Protein AF-A0A0G1YX49-F1 (afdb_monomer)

Foldseek 3Di:
DPPDPPDDDDKDKDWAADQVVVVVVVVVCVVVVHDFPDKDSWDKDAAPDDDVNDRITTIIMTD

Nearest PDB structures (foldseek):
  7os7-assembly1_B  TM=8.001E-01  e=1.066E-01  Thermus thermophilus HB8
  2bxj-assembly2_B  TM=7.357E-01  e=9.376E-02  Thermus thermophilus
  1cqn-assembly2_B  TM=7.270E-01  e=9.997E-02  Thermus thermophilus
  6i6u-assembly1_A  TM=6.936E-01  e=1.066E-01  Thermus thermophilus HB8
  2bop-assembly1_A-2  TM=4.693E-01  e=2.998E+00  Deltapapillomavirus 4

Second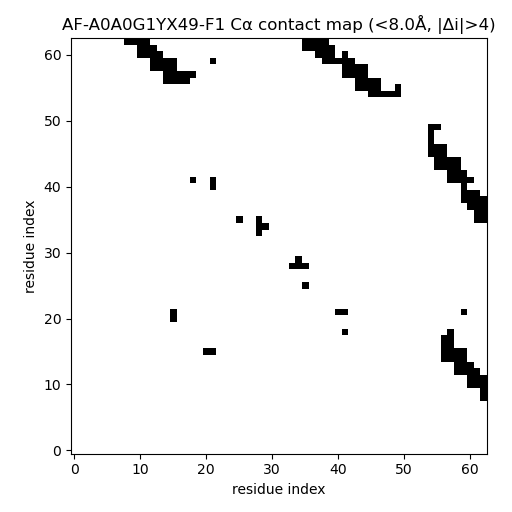ary structure (DSSP, 8-state):
-----------EEEEESSTTHHHHHHHHHHHTT---S-EEEEEEEEEEEEETTEEEEEEEEE-

Solvent-accessible surface area (backbone atoms only — not comparable to full-atom values): 3968 Å² total; per-residue (Å²): 131,87,75,73,82,79,81,77,89,62,76,48,78,49,78,26,91,49,78,75,50,53,61,57,53,55,49,52,40,46,74,69,74,45,76,78,83,43,76,51,96,44,53,79,42,76,45,99,59,66,57,97,83,35,52,55,33,23,43,32,41,38,50

Sequence (63 aa):
MDTEPRTKEYEIAFLLRDEKGLDLVREAVRRGEGEIILENPGERITLAYKIEKESAAHFGYFH

Structure (mmCIF, N/CA/C/O backbone):
data_AF-A0A0G1YX49-F1
#
_entry.id   AF-A0A0G1YX49-F1
#
loop_
_atom_site.group_PDB
_atom_site.id
_atom_site.type_symbol
_atom_site.label_atom_id
_atom_site.label_alt_id
_atom_site.label_comp_id
_atom_site.label_asym_id
_atom_site.label_entity_id
_atom_site.label_seq_id
_atom_site.pdbx_PDB_ins_code
_atom_site.Cartn_x
_atom_site.Cartn_y
_atom_site.Cartn_z
_atom_site.occupancy
_atom_site.B_iso_or_equiv
_atom_site.auth_seq_id
_atom_site.auth_comp_id
_atom_site.auth_asym_id
_atom_site.auth_atom_id
_atom_site.pdbx_PDB_model_num
ATOM 1 N N . MET A 1 1 ? 29.399 -8.697 -24.478 1.00 41.47 1 MET A N 1
ATOM 2 C CA . MET A 1 1 ? 28.247 -9.385 -23.868 1.00 41.47 1 MET A CA 1
ATOM 3 C C . MET A 1 1 ? 27.366 -8.294 -23.308 1.00 41.47 1 MET A C 1
ATOM 5 O O . MET A 1 1 ? 27.734 -7.718 -22.294 1.00 41.47 1 MET A O 1
ATOM 9 N N . ASP A 1 2 ? 26.301 -7.949 -24.029 1.00 47.16 2 ASP A N 1
ATOM 10 C CA . ASP A 1 2 ? 25.227 -7.110 -23.499 1.00 47.16 2 ASP A CA 1
ATOM 11 C C . ASP A 1 2 ? 24.615 -7.842 -22.307 1.00 47.16 2 ASP A C 1
ATOM 13 O O . ASP A 1 2 ? 24.022 -8.909 -22.453 1.00 47.16 2 ASP A O 1
ATOM 17 N N . THR A 1 3 ? 24.839 -7.329 -21.104 1.00 56.19 3 THR A N 1
ATOM 18 C CA . THR A 1 3 ? 24.045 -7.726 -19.948 1.00 56.19 3 THR A CA 1
ATOM 19 C C . THR A 1 3 ? 22.727 -6.985 -20.063 1.00 56.19 3 THR A C 1
ATOM 21 O O . THR A 1 3 ? 22.675 -5.798 -19.740 1.00 56.19 3 THR A O 1
ATOM 24 N N . GLU A 1 4 ? 21.685 -7.662 -20.548 1.00 63.50 4 GLU A N 1
ATOM 25 C CA . GLU A 1 4 ? 20.315 -7.165 -20.411 1.00 63.50 4 GLU A CA 1
ATOM 26 C C . GLU A 1 4 ? 20.094 -6.723 -18.955 1.00 63.50 4 GLU A C 1
ATOM 28 O O . GLU A 1 4 ? 20.518 -7.433 -18.027 1.00 63.50 4 GLU A O 1
ATOM 33 N N . PRO A 1 5 ? 19.488 -5.545 -18.722 1.00 60.78 5 PRO A N 1
ATOM 34 C CA . PRO A 1 5 ? 19.159 -5.123 -17.374 1.00 60.78 5 PRO A CA 1
ATOM 35 C C . PRO A 1 5 ? 18.266 -6.199 -16.761 1.00 60.78 5 PRO A C 1
ATOM 37 O O . PRO A 1 5 ? 17.197 -6.509 -17.278 1.00 60.78 5 PRO A O 1
ATOM 40 N N . ARG A 1 6 ? 18.729 -6.813 -15.668 1.00 72.62 6 ARG A N 1
ATOM 41 C CA . ARG A 1 6 ? 17.918 -7.763 -14.906 1.00 72.62 6 ARG A CA 1
ATOM 42 C C . ARG A 1 6 ? 16.817 -6.981 -14.207 1.00 72.62 6 ARG A C 1
ATOM 44 O O . ARG A 1 6 ? 17.015 -6.516 -13.083 1.00 72.62 6 ARG A O 1
ATOM 51 N N . THR A 1 7 ? 15.682 -6.831 -14.877 1.00 82.50 7 THR A N 1
ATOM 52 C CA . THR A 1 7 ? 14.436 -6.407 -14.250 1.00 82.50 7 THR A CA 1
ATOM 53 C C . THR A 1 7 ? 14.136 -7.384 -13.120 1.00 82.50 7 THR A C 1
ATOM 55 O O . THR A 1 7 ? 14.245 -8.602 -13.281 1.00 82.50 7 THR A O 1
ATOM 58 N N . LYS A 1 8 ? 13.858 -6.842 -11.938 1.00 90.81 8 LYS A N 1
ATOM 59 C CA . LYS A 1 8 ? 13.453 -7.627 -10.777 1.00 90.81 8 LYS A CA 1
ATOM 60 C C . LYS A 1 8 ? 11.986 -7.360 -10.537 1.00 90.81 8 LYS A C 1
ATOM 62 O O . LYS A 1 8 ? 11.586 -6.203 -10.460 1.00 90.81 8 LYS A O 1
ATOM 67 N N . GLU A 1 9 ? 11.236 -8.433 -10.397 1.00 93.25 9 GLU A N 1
ATOM 68 C CA . GLU A 1 9 ? 9.837 -8.377 -10.016 1.00 93.25 9 GLU A CA 1
ATOM 69 C C . GLU A 1 9 ? 9.728 -8.348 -8.493 1.00 93.25 9 GLU A C 1
ATOM 71 O O . GLU A 1 9 ? 10.513 -8.989 -7.782 1.00 93.25 9 GLU A O 1
ATOM 76 N N . TYR A 1 10 ? 8.765 -7.579 -8.001 1.00 94.62 10 TYR A N 1
ATOM 77 C CA . TYR A 1 10 ? 8.484 -7.445 -6.582 1.00 94.62 10 TYR A CA 1
ATOM 78 C C . TYR A 1 10 ? 6.986 -7.543 -6.349 1.00 94.62 10 TYR A C 1
ATOM 80 O O . TYR A 1 10 ? 6.181 -7.322 -7.245 1.00 94.62 10 TYR A O 1
ATOM 88 N N . GLU A 1 11 ? 6.625 -7.857 -5.116 1.00 94.88 11 GLU A N 1
ATOM 89 C CA . GLU A 1 11 ? 5.257 -7.751 -4.640 1.00 94.88 11 GLU A CA 1
ATOM 90 C C . GLU A 1 11 ? 5.254 -6.802 -3.448 1.00 94.88 11 GLU A C 1
ATOM 92 O O . GLU A 1 11 ? 6.054 -6.944 -2.517 1.00 94.88 11 GLU A O 1
ATOM 97 N N . ILE A 1 12 ? 4.371 -5.809 -3.481 1.00 94.56 12 ILE A N 1
ATOM 98 C CA . ILE A 1 12 ? 4.269 -4.781 -2.451 1.00 94.56 12 ILE A CA 1
ATOM 99 C C . ILE A 1 12 ? 2.849 -4.799 -1.906 1.00 94.56 12 ILE A C 1
ATOM 101 O O . ILE A 1 12 ? 1.922 -4.296 -2.534 1.00 94.56 12 ILE A O 1
ATOM 105 N N . ALA A 1 13 ? 2.693 -5.347 -0.705 1.00 94.94 13 ALA A N 1
ATOM 106 C CA . ALA A 1 13 ? 1.454 -5.297 0.056 1.00 94.94 13 ALA A CA 1
ATOM 107 C C . ALA A 1 13 ? 1.522 -4.176 1.102 1.00 94.94 13 ALA A C 1
ATOM 109 O O . ALA A 1 13 ? 2.515 -4.044 1.821 1.00 94.94 13 ALA A O 1
ATOM 110 N N . PHE A 1 14 ? 0.468 -3.369 1.204 1.00 94.88 14 PHE A N 1
ATOM 111 C CA . PHE A 1 14 ? 0.439 -2.210 2.094 1.00 94.88 14 PHE A CA 1
ATOM 112 C C . PHE A 1 14 ? -0.958 -1.946 2.663 1.00 94.88 14 PHE A C 1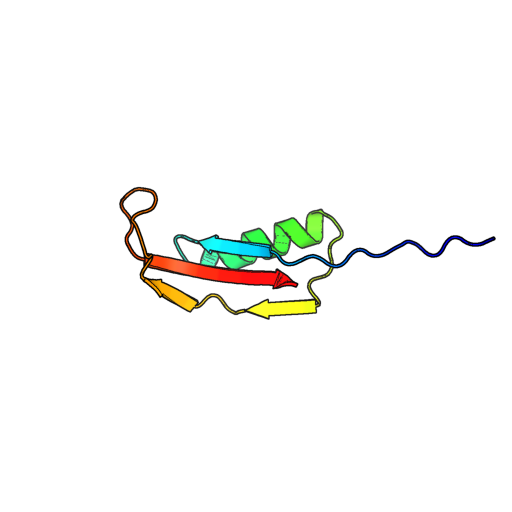
ATOM 114 O O . PHE A 1 14 ? -1.975 -2.395 2.136 1.00 94.88 14 PHE A O 1
ATOM 121 N N . LEU A 1 15 ? -0.996 -1.207 3.7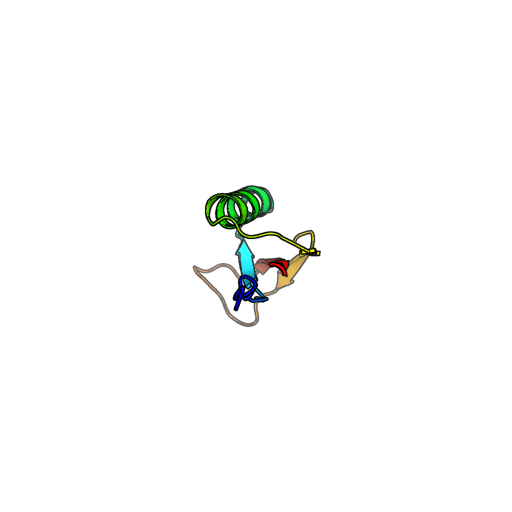73 1.00 95.44 15 LEU A N 1
ATOM 122 C CA . LEU A 1 15 ? -2.224 -0.782 4.440 1.00 95.44 15 LEU A CA 1
ATOM 123 C C . LEU A 1 15 ? -2.322 0.739 4.415 1.00 95.44 15 LEU A C 1
ATOM 125 O O . LEU A 1 15 ? -1.371 1.437 4.770 1.00 95.44 15 LEU A O 1
ATOM 129 N N . LEU A 1 16 ? -3.490 1.245 4.041 1.00 94.00 16 LEU A N 1
ATOM 130 C CA . LEU A 1 16 ? -3.803 2.665 4.000 1.00 94.00 16 LEU A CA 1
ATOM 131 C C . LEU A 1 16 ? -4.933 2.984 4.973 1.00 94.00 16 LEU A C 1
ATOM 133 O O . LEU A 1 16 ? -5.880 2.211 5.145 1.00 94.00 16 LEU A O 1
ATOM 137 N N . ARG A 1 17 ? -4.855 4.161 5.597 1.00 91.00 17 ARG A N 1
ATOM 138 C CA . ARG A 1 17 ? -5.948 4.674 6.431 1.00 91.00 17 ARG A CA 1
ATOM 139 C C . ARG A 1 17 ? -7.179 5.017 5.584 1.00 91.00 17 ARG A C 1
ATOM 141 O O . ARG A 1 17 ? -8.301 4.767 6.022 1.00 91.00 17 ARG A O 1
ATOM 148 N N . ASP A 1 18 ? -6.959 5.558 4.388 1.00 89.31 18 ASP A N 1
ATOM 149 C CA . ASP A 1 18 ? -7.987 5.952 3.426 1.00 89.31 18 ASP A CA 1
ATOM 150 C C . ASP A 1 18 ? -7.556 5.647 1.979 1.00 89.31 18 ASP A C 1
ATOM 152 O O . ASP A 1 18 ? -6.382 5.399 1.703 1.00 89.31 18 ASP A O 1
ATOM 156 N N . GLU A 1 19 ? -8.519 5.671 1.056 1.00 85.12 19 GLU A N 1
ATOM 157 C CA . GLU A 1 19 ? -8.316 5.353 -0.367 1.00 85.12 19 GLU A CA 1
ATOM 158 C C . GLU A 1 19 ? -7.395 6.346 -1.090 1.00 85.12 19 GLU A C 1
ATOM 160 O O . GLU A 1 19 ? -6.731 5.974 -2.055 1.00 85.12 19 GLU A O 1
ATOM 165 N N . LYS A 1 20 ? -7.282 7.595 -0.611 1.00 86.88 20 LYS A N 1
ATOM 166 C CA . LYS A 1 20 ? -6.428 8.615 -1.249 1.00 86.88 20 LYS A CA 1
ATOM 167 C C . LYS A 1 20 ? -4.947 8.276 -1.119 1.00 86.88 20 LYS A C 1
ATOM 169 O O . LYS A 1 20 ? -4.132 8.757 -1.902 1.00 86.88 20 LYS A O 1
ATOM 174 N N . GLY A 1 21 ? -4.589 7.435 -0.149 1.00 90.50 21 GLY A N 1
ATOM 175 C CA . GLY A 1 21 ? -3.232 6.928 0.001 1.00 90.50 21 GLY A CA 1
ATOM 176 C C . GLY A 1 21 ? -2.743 6.113 -1.201 1.00 90.50 21 GLY A C 1
ATOM 177 O O . GLY A 1 21 ? -1.536 6.052 -1.418 1.00 90.50 21 GLY A O 1
ATOM 178 N N . LEU A 1 22 ? -3.640 5.528 -2.004 1.00 90.38 22 LEU A N 1
ATOM 179 C CA . LEU A 1 22 ? -3.269 4.646 -3.113 1.00 90.38 22 LEU A CA 1
ATOM 180 C C . LEU A 1 22 ? -2.487 5.394 -4.195 1.00 90.38 22 LEU A C 1
ATOM 182 O O . LEU A 1 22 ? -1.444 4.922 -4.651 1.00 90.38 22 LEU A O 1
ATOM 186 N N . ASP A 1 23 ? -2.937 6.603 -4.532 1.00 91.94 23 ASP A N 1
ATOM 187 C CA . ASP A 1 23 ? -2.261 7.461 -5.505 1.00 91.94 23 ASP A CA 1
ATOM 188 C C . ASP A 1 23 ? -0.842 7.820 -5.043 1.00 91.94 23 ASP A C 1
ATOM 190 O O . ASP A 1 23 ? 0.091 7.802 -5.846 1.00 91.94 23 ASP A O 1
ATOM 194 N N . LEU A 1 24 ? -0.643 8.037 -3.736 1.00 93.56 24 LEU A N 1
ATOM 195 C CA . LEU A 1 24 ? 0.674 8.333 -3.162 1.00 93.56 24 LEU A CA 1
ATOM 196 C C . LEU A 1 24 ? 1.640 7.150 -3.278 1.00 93.56 24 LEU A C 1
ATOM 198 O O . LEU A 1 24 ? 2.823 7.351 -3.565 1.00 93.56 24 LEU A O 1
ATOM 202 N N . VAL A 1 25 ? 1.162 5.918 -3.069 1.00 93.81 25 VAL A N 1
ATOM 203 C CA . VAL A 1 25 ? 1.996 4.719 -3.249 1.00 93.81 25 VAL A CA 1
ATOM 204 C C . VAL A 1 25 ? 2.323 4.531 -4.732 1.00 93.81 25 VAL A C 1
ATOM 206 O O . VAL A 1 25 ? 3.479 4.275 -5.070 1.00 93.81 25 VAL A O 1
ATOM 209 N N . ARG A 1 26 ? 1.350 4.741 -5.631 1.00 93.69 26 ARG A N 1
ATOM 210 C CA . ARG A 1 26 ? 1.556 4.641 -7.086 1.00 93.69 26 ARG A CA 1
ATOM 211 C C . ARG A 1 26 ? 2.617 5.630 -7.574 1.00 93.69 26 ARG A C 1
ATOM 213 O O . ARG A 1 26 ? 3.513 5.269 -8.336 1.00 93.69 26 ARG A O 1
ATOM 220 N N . GLU A 1 27 ? 2.552 6.873 -7.104 1.00 94.88 27 GLU A N 1
ATOM 221 C CA . GLU A 1 27 ? 3.570 7.889 -7.378 1.00 94.88 27 GLU A CA 1
ATOM 222 C C . GLU A 1 27 ? 4.941 7.507 -6.815 1.00 94.88 27 GLU A C 1
ATOM 224 O O . GLU A 1 27 ? 5.955 7.735 -7.473 1.00 94.88 27 GLU A O 1
ATOM 229 N N . ALA A 1 28 ? 4.998 6.918 -5.617 1.00 95.31 28 ALA A N 1
ATOM 230 C CA . ALA A 1 28 ? 6.257 6.497 -5.014 1.00 95.31 28 ALA A CA 1
ATOM 231 C C . ALA A 1 28 ? 6.965 5.412 -5.840 1.00 95.31 28 ALA A C 1
ATOM 233 O O . ALA A 1 28 ? 8.169 5.537 -6.062 1.00 95.31 28 ALA A O 1
ATOM 234 N N . VAL A 1 29 ? 6.231 4.412 -6.345 1.00 94.88 29 VAL A N 1
ATOM 235 C CA . VAL A 1 29 ? 6.793 3.372 -7.227 1.00 94.88 29 VAL A CA 1
ATOM 236 C C . VAL A 1 29 ? 7.317 3.989 -8.524 1.00 94.88 29 VAL A C 1
ATOM 238 O O . VAL A 1 29 ? 8.469 3.764 -8.887 1.00 94.88 29 VAL A O 1
ATOM 241 N N . ARG A 1 30 ? 6.526 4.858 -9.166 1.00 94.38 30 ARG A N 1
ATOM 242 C CA . ARG A 1 30 ? 6.926 5.539 -10.410 1.00 94.38 30 ARG A CA 1
ATOM 243 C C . ARG A 1 30 ? 8.154 6.432 -10.235 1.00 94.38 30 ARG A C 1
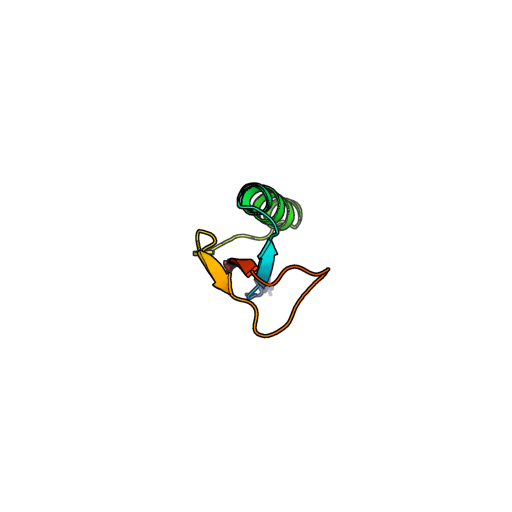ATOM 245 O O . ARG A 1 30 ? 9.015 6.460 -11.107 1.00 94.38 30 ARG A O 1
ATOM 252 N N . ARG A 1 31 ? 8.268 7.151 -9.110 1.00 96.38 31 ARG A N 1
ATOM 253 C CA . ARG A 1 31 ? 9.468 7.949 -8.785 1.00 96.38 31 ARG A CA 1
ATOM 254 C C . ARG A 1 31 ? 10.713 7.089 -8.586 1.00 96.38 31 ARG A C 1
ATOM 256 O O . ARG A 1 31 ? 11.811 7.587 -8.792 1.00 96.38 31 ARG A O 1
ATOM 263 N N . GLY A 1 32 ? 10.540 5.838 -8.166 1.00 93.69 32 GLY A N 1
ATOM 264 C CA . GLY A 1 32 ? 11.610 4.848 -8.081 1.00 93.69 32 GLY A CA 1
ATOM 265 C C . GLY A 1 32 ? 11.903 4.140 -9.403 1.00 93.69 32 GLY A C 1
ATOM 266 O O . GLY A 1 32 ? 12.588 3.124 -9.372 1.00 93.69 32 GLY A O 1
ATOM 267 N N . GLU A 1 33 ? 11.361 4.630 -10.526 1.00 92.88 33 GLU A N 1
ATOM 268 C CA . GLU A 1 33 ? 11.470 4.012 -11.857 1.00 92.88 33 GLU A CA 1
ATOM 269 C C . GLU A 1 33 ? 10.887 2.586 -11.916 1.00 92.88 33 GLU A C 1
ATOM 271 O O . GLU A 1 33 ? 11.205 1.807 -12.811 1.00 92.88 33 GLU A O 1
ATOM 276 N N . GLY A 1 34 ? 10.011 2.242 -10.965 1.00 92.62 34 GLY A N 1
ATOM 27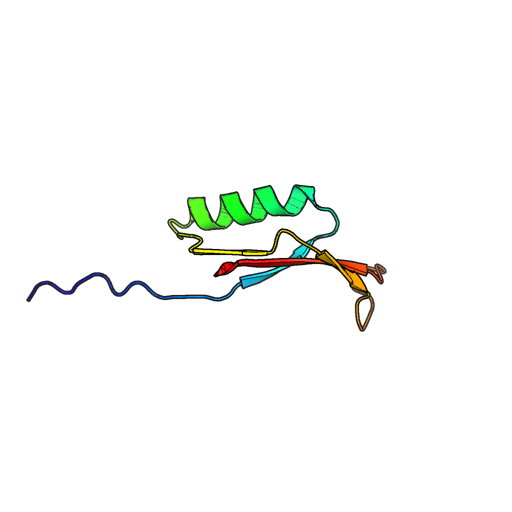7 C CA . GLY A 1 34 ? 9.271 0.988 -10.959 1.00 92.62 34 GLY A CA 1
ATOM 278 C C . GLY A 1 34 ? 8.060 1.044 -11.886 1.00 92.62 34 GLY A C 1
ATOM 279 O O . GLY A 1 34 ? 7.333 2.043 -11.937 1.00 92.62 34 GLY A O 1
ATOM 280 N N . GLU A 1 35 ? 7.823 -0.056 -12.587 1.00 94.19 35 GLU A N 1
ATOM 281 C CA . GLU A 1 35 ? 6.605 -0.297 -13.351 1.00 94.19 35 GLU A CA 1
ATOM 282 C C . GLU A 1 35 ? 5.632 -1.119 -12.501 1.00 94.19 35 GLU A C 1
ATOM 284 O O . GLU A 1 35 ? 6.052 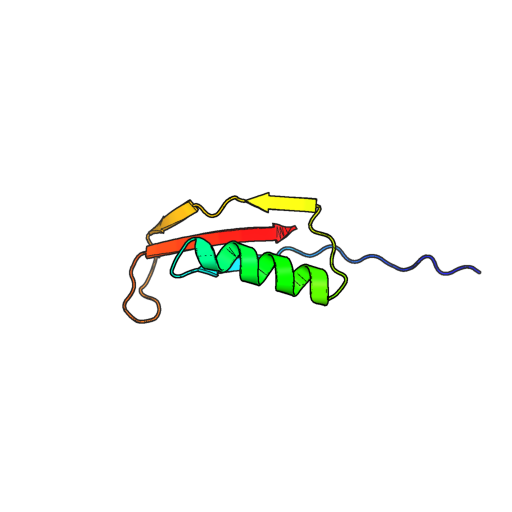-2.043 -11.812 1.00 94.19 35 GLU A O 1
ATOM 289 N N . ILE A 1 36 ? 4.346 -0.758 -12.527 1.00 94.38 36 ILE A N 1
ATOM 290 C CA . ILE A 1 36 ? 3.281 -1.525 -11.869 1.00 94.38 36 ILE A CA 1
ATOM 291 C C . ILE A 1 36 ? 2.562 -2.302 -12.963 1.00 94.38 36 ILE A C 1
ATOM 293 O O . ILE A 1 36 ? 1.918 -1.700 -13.826 1.00 94.38 36 ILE A O 1
ATOM 297 N N . ILE A 1 37 ? 2.676 -3.622 -12.916 1.0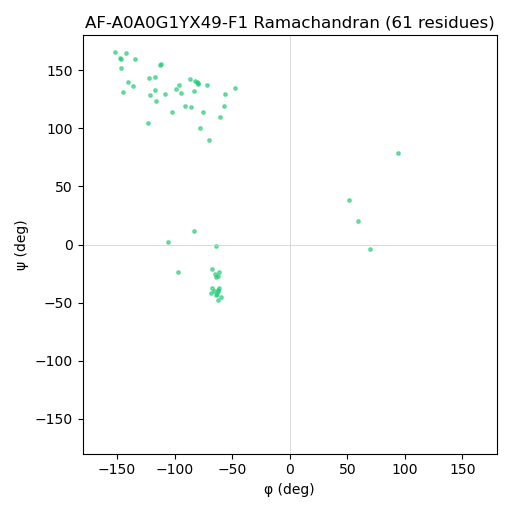0 94.62 37 ILE A N 1
AT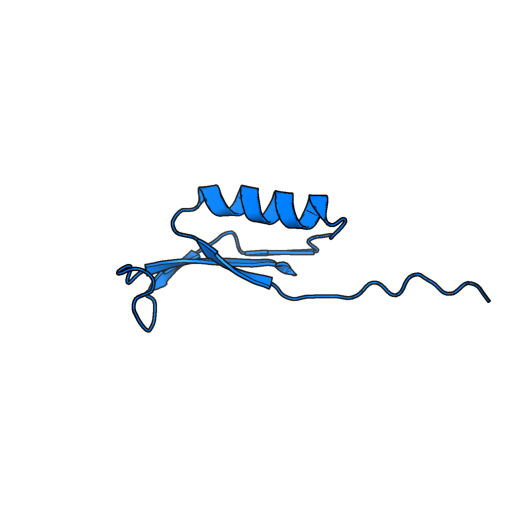OM 298 C CA . ILE A 1 37 ? 2.073 -4.557 -13.866 1.00 94.62 37 ILE A CA 1
ATOM 299 C C . ILE A 1 37 ? 0.751 -5.130 -13.348 1.00 94.62 37 ILE A C 1
ATOM 301 O O . ILE A 1 37 ? -0.105 -5.507 -14.150 1.00 94.62 37 ILE A O 1
ATOM 305 N N . LEU A 1 38 ? 0.536 -5.145 -12.026 1.00 92.81 38 LEU A N 1
ATOM 306 C CA . LEU A 1 38 ? -0.748 -5.499 -11.415 1.00 92.81 38 LEU A CA 1
ATOM 307 C C . LEU A 1 38 ? -1.062 -4.598 -10.221 1.00 92.81 38 LEU A C 1
ATOM 309 O O . LEU A 1 38 ? -0.206 -4.318 -9.387 1.00 92.81 38 LEU A O 1
ATOM 313 N N . GLU A 1 39 ? -2.327 -4.205 -10.097 1.00 93.94 39 GLU A N 1
ATOM 314 C CA . GLU A 1 39 ? -2.816 -3.380 -8.996 1.00 93.94 39 GLU A CA 1
ATOM 315 C C . GLU A 1 39 ? -4.155 -3.909 -8.464 1.00 93.94 39 GLU A C 1
ATOM 317 O O . GLU A 1 39 ? -5.062 -4.234 -9.233 1.00 93.94 39 GLU A O 1
ATOM 322 N N . ASN A 1 40 ? -4.291 -3.956 -7.135 1.00 88.50 40 ASN A N 1
ATOM 323 C CA . ASN A 1 40 ? -5.581 -4.091 -6.460 1.00 88.50 40 ASN A CA 1
ATOM 324 C C . ASN A 1 40 ? -6.113 -2.688 -6.090 1.00 88.50 40 ASN A C 1
ATOM 326 O O . ASN A 1 40 ? -5.375 -1.931 -5.456 1.00 88.50 40 ASN A O 1
ATOM 330 N N . PRO A 1 41 ? -7.377 -2.344 -6.416 1.00 77.62 41 PRO A N 1
ATOM 331 C CA . PRO A 1 41 ? -7.959 -1.019 -6.174 1.00 77.62 41 PRO A CA 1
ATOM 332 C C . PRO A 1 41 ? -8.100 -0.605 -4.696 1.00 77.62 41 PRO A C 1
ATOM 334 O O . PRO A 1 41 ? -8.547 0.508 -4.433 1.00 77.62 41 PRO A O 1
ATOM 337 N N . GLY A 1 42 ? -7.719 -1.448 -3.732 1.00 81.00 42 GLY A N 1
ATOM 338 C CA . GLY A 1 42 ? -7.677 -1.069 -2.321 1.00 81.00 42 GLY A CA 1
ATOM 339 C C . GLY A 1 42 ? -8.958 -1.429 -1.572 1.00 81.00 42 GLY A C 1
ATOM 340 O O . GLY A 1 42 ? -9.795 -0.570 -1.304 1.00 81.00 42 GLY A O 1
ATOM 341 N N . GLU A 1 43 ? -9.120 -2.697 -1.194 1.00 89.94 43 GLU A N 1
ATOM 342 C CA . GLU A 1 43 ? -10.308 -3.156 -0.466 1.00 89.94 43 GLU A CA 1
ATOM 343 C C . GLU A 1 43 ? -10.219 -2.819 1.028 1.00 89.94 43 GLU A C 1
ATOM 345 O O . GLU A 1 43 ? -9.181 -3.001 1.668 1.00 89.94 43 GLU A O 1
ATOM 350 N N . ARG A 1 44 ? -11.322 -2.356 1.626 1.00 94.25 44 ARG A N 1
ATOM 351 C CA . ARG A 1 44 ? -11.384 -2.146 3.075 1.00 94.25 44 ARG A CA 1
ATOM 352 C C . ARG A 1 44 ? -11.529 -3.482 3.802 1.00 94.25 44 ARG A C 1
ATOM 354 O O . ARG A 1 44 ? -12.580 -4.112 3.741 1.00 94.25 44 ARG A O 1
ATOM 361 N N . ILE A 1 45 ? -10.511 -3.863 4.564 1.00 95.56 45 ILE A N 1
ATOM 362 C CA . ILE A 1 45 ? -10.466 -5.117 5.320 1.00 95.56 45 ILE A CA 1
ATOM 363 C C . ILE A 1 45 ? -10.507 -4.874 6.830 1.00 95.56 45 ILE A C 1
ATOM 365 O O . ILE A 1 45 ? -10.094 -3.825 7.329 1.00 95.56 45 ILE A O 1
ATOM 369 N N . THR A 1 46 ? -10.978 -5.874 7.575 1.00 97.38 46 THR A N 1
ATOM 370 C CA . THR A 1 46 ? -10.815 -5.921 9.036 1.00 97.38 46 THR A CA 1
ATOM 371 C C . THR A 1 46 ? -9.441 -6.486 9.372 1.00 97.38 46 THR A C 1
ATOM 373 O O . THR A 1 46 ? -9.034 -7.512 8.829 1.00 97.38 46 THR A O 1
ATOM 376 N N . LEU A 1 47 ? -8.723 -5.821 10.272 1.00 97.06 47 LEU A N 1
ATOM 377 C CA . LEU A 1 47 ? -7.394 -6.237 10.699 1.00 97.06 47 LEU A CA 1
ATOM 378 C C . LEU A 1 47 ? -7.495 -7.327 11.770 1.00 97.06 47 LEU A C 1
ATOM 380 O O . LEU A 1 47 ? -8.314 -7.238 12.685 1.00 97.06 47 LEU A O 1
ATOM 384 N N . ALA A 1 48 ? -6.609 -8.323 11.700 1.00 97.56 48 ALA A N 1
ATOM 385 C CA . ALA A 1 48 ? -6.519 -9.381 12.711 1.00 97.56 48 ALA A CA 1
ATOM 386 C C . ALA A 1 48 ? -6.153 -8.840 14.108 1.00 97.56 48 ALA A C 1
ATOM 388 O O . ALA A 1 48 ? -6.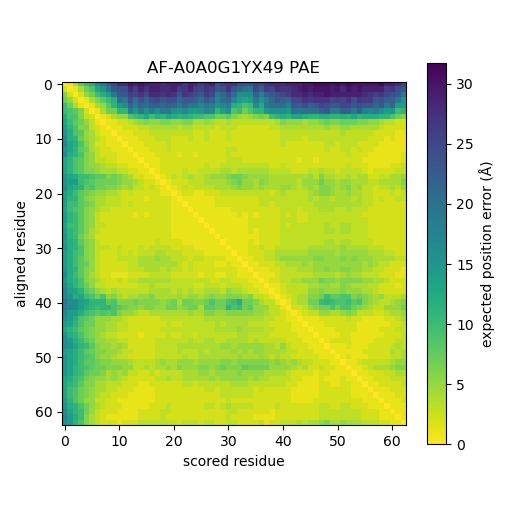513 -9.426 15.127 1.00 97.56 48 ALA A O 1
ATOM 389 N N . TYR A 1 49 ? -5.445 -7.711 14.157 1.00 96.88 49 TYR A N 1
ATOM 390 C CA . TYR A 1 49 ? -5.124 -6.962 15.367 1.00 96.88 49 TYR A CA 1
ATOM 391 C C . TYR A 1 49 ? -5.069 -5.467 15.051 1.00 96.88 49 TYR A C 1
ATOM 393 O O . TYR A 1 49 ? -4.937 -5.063 13.897 1.00 96.88 49 TYR A O 1
ATOM 401 N N . LYS A 1 50 ? -5.181 -4.625 16.082 1.00 96.56 50 LYS A N 1
ATOM 402 C CA . LYS A 1 50 ? -5.206 -3.174 15.883 1.00 96.56 50 LYS A CA 1
ATOM 403 C C . LYS A 1 50 ? -3.833 -2.633 15.489 1.00 96.56 50 LYS A C 1
ATOM 405 O O . LYS A 1 50 ? -2.841 -2.966 16.132 1.00 96.56 50 LYS A O 1
ATOM 410 N N . ILE A 1 51 ? -3.805 -1.724 14.520 1.00 95.38 51 ILE A N 1
ATOM 411 C CA . ILE A 1 51 ? -2.632 -0.913 14.164 1.00 95.38 51 ILE A CA 1
ATOM 412 C C . ILE A 1 51 ? -3.006 0.539 14.449 1.00 95.38 51 ILE A C 1
ATOM 414 O O . ILE A 1 51 ? -4.029 1.006 13.963 1.00 95.38 51 ILE A O 1
ATOM 418 N N . GLU A 1 52 ? -2.239 1.244 15.284 1.00 93.50 52 GLU A N 1
ATOM 419 C CA . GLU A 1 52 ? -2.543 2.640 15.658 1.00 93.50 52 GLU A CA 1
ATOM 420 C C . GLU A 1 52 ? -3.988 2.853 16.162 1.00 93.50 52 GLU A C 1
ATOM 422 O O . GLU A 1 52 ? -4.628 3.862 15.885 1.00 93.50 52 GLU A O 1
ATOM 427 N N . LYS A 1 53 ? -4.510 1.879 16.925 1.00 93.88 53 LYS A N 1
ATOM 428 C CA . LYS A 1 53 ? -5.896 1.807 17.445 1.00 93.88 53 LYS A CA 1
ATOM 429 C C . LYS A 1 53 ? -6.990 1.560 16.395 1.00 93.88 53 LYS A C 1
ATOM 431 O O . LYS A 1 53 ? -8.131 1.334 16.800 1.00 93.88 53 LYS A O 1
ATOM 436 N N . GLU A 1 54 ? -6.655 1.499 15.112 1.00 95.06 54 GLU A N 1
ATOM 437 C CA . GLU A 1 54 ? -7.577 1.136 14.034 1.00 95.06 54 GLU A CA 1
ATOM 438 C C . GLU A 1 54 ? -7.757 -0.382 13.960 1.00 95.06 54 GLU A C 1
ATOM 440 O O . GLU A 1 54 ? -6.794 -1.136 14.085 1.00 95.06 54 GLU A O 1
ATOM 445 N N . SER A 1 55 ? -8.989 -0.846 13.744 1.00 96.88 55 SER A N 1
ATOM 446 C CA . SER A 1 55 ? -9.311 -2.269 13.535 1.00 96.88 55 SER A CA 1
ATOM 447 C C . SER A 1 55 ? -9.629 -2.611 12.078 1.00 96.88 55 SER A C 1
ATOM 449 O O . SER A 1 55 ? -9.988 -3.747 11.783 1.00 96.88 55 SER A O 1
ATOM 451 N N . ALA A 1 56 ? -9.539 -1.638 11.174 1.00 96.38 56 ALA A N 1
ATOM 452 C CA . ALA A 1 56 ? -9.771 -1.802 9.747 1.00 96.38 56 ALA A CA 1
ATOM 453 C C . ALA A 1 56 ? -8.853 -0.862 8.960 1.00 96.38 56 ALA A C 1
ATOM 455 O O . ALA A 1 56 ? -8.491 0.205 9.453 1.00 96.38 56 ALA A O 1
ATOM 456 N N . ALA A 1 57 ? -8.503 -1.250 7.739 1.00 96.31 57 ALA A N 1
ATOM 457 C CA . ALA A 1 57 ? -7.685 -0.453 6.830 1.00 96.31 57 ALA A CA 1
ATOM 458 C C . ALA A 1 57 ? -8.026 -0.798 5.378 1.00 96.31 57 ALA A C 1
ATOM 460 O O . ALA A 1 57 ? -8.666 -1.813 5.115 1.00 96.31 57 ALA A O 1
ATOM 461 N N . HIS A 1 58 ? -7.588 0.034 4.440 1.00 95.31 58 HIS A N 1
ATOM 462 C CA . HIS A 1 58 ? -7.626 -0.289 3.018 1.00 95.31 58 HIS A CA 1
ATOM 463 C C . HIS A 1 58 ? -6.365 -1.071 2.664 1.00 95.31 58 HIS A C 1
ATOM 465 O O . HIS A 1 58 ? -5.254 -0.576 2.848 1.00 95.31 58 HIS A O 1
ATOM 471 N N . PHE A 1 59 ? -6.532 -2.305 2.211 1.00 95.19 59 PHE A N 1
ATOM 472 C CA . PHE A 1 59 ? -5.441 -3.168 1.795 1.00 95.19 59 PHE A CA 1
ATOM 473 C C . PHE A 1 59 ? -5.171 -2.987 0.308 1.00 95.19 59 PHE A C 1
ATOM 475 O O . PHE A 1 59 ? -6.046 -3.242 -0.517 1.00 95.19 59 PHE A O 1
ATOM 482 N N . GLY A 1 60 ? -3.955 -2.555 -0.011 1.00 94.62 60 GLY A N 1
ATOM 483 C CA . GLY A 1 60 ? -3.468 -2.413 -1.374 1.00 94.62 60 GLY A CA 1
ATOM 484 C C . GLY A 1 60 ? -2.358 -3.410 -1.678 1.00 94.62 60 GLY A C 1
ATOM 485 O O . GLY A 1 60 ? -1.643 -3.878 -0.788 1.00 94.62 60 GLY A O 1
ATOM 486 N N . TYR A 1 61 ? -2.231 -3.724 -2.961 1.00 95.38 61 TYR A N 1
ATOM 487 C CA . TYR A 1 61 ? -1.233 -4.641 -3.486 1.00 95.38 61 TYR A CA 1
ATOM 488 C C . TYR A 1 61 ? -0.774 -4.163 -4.859 1.00 95.38 61 TYR A C 1
ATOM 490 O O . TYR A 1 61 ? -1.628 -3.898 -5.711 1.00 95.38 61 TYR A O 1
ATOM 498 N N . PHE A 1 62 ? 0.543 -4.111 -5.065 1.00 95.44 62 PHE A N 1
ATOM 499 C CA . PHE A 1 62 ? 1.177 -3.913 -6.366 1.00 95.44 62 PHE A CA 1
ATOM 500 C C . PHE A 1 62 ? 2.114 -5.071 -6.701 1.00 95.44 62 PHE A C 1
ATOM 502 O O . PHE A 1 62 ? 2.818 -5.576 -5.823 1.00 95.44 62 PHE A O 1
ATOM 509 N N . HIS A 1 63 ? 2.136 -5.427 -7.981 1.00 93.81 63 HIS A N 1
ATOM 510 C CA . HIS A 1 63 ? 3.171 -6.229 -8.621 1.00 93.81 63 HIS A CA 1
ATOM 511 C C . HIS A 1 63 ? 3.837 -5.381 -9.697 1.00 93.81 63 HIS A C 1
ATOM 513 O O . HIS A 1 63 ? 3.069 -4.709 -10.432 1.00 93.81 63 HIS A O 1
#

Mean predicted aligned error: 5.25 Å

Radius of gyration: 14.87 Å; Cα contacts (8 Å, |Δi|>4): 79; chains: 1; bounding box: 40×18×41 Å

pLDDT: mean 89.72, std 11.71, range [41.47, 97.56]